Protein AF-A0AAD3T1R2-F1 (afdb_monomer_lite)

InterPro domains:
  IPR044807 E3 ubiquitin protein ligase DRIP1-like [PTHR46293] (20-98)

pLDDT: mean 71.22, std 20.17, range [23.73, 92.38]

Secondary structure (DSSP, 8-state):
------HHHHHHHHHHHTTS-TTSBTHHHHHHHHHHTT-S-GGGEEEEETTEE--TTSBHHHHHHHHHHTSPP-SS-----TT--GGGTS--EEEEE------

Radius of gyration: 15.6 Å; chains: 1; bounding box: 33×29×48 Å

Foldseek 3Di:
DDDPPCVVVVVVVVVVCVPPDQQAFQLVVLVVVCVVVVHPDSVQKFKDFPNHTDDRRDGNVVSVVVLVVPQDDCPDDPPPDPPDDCPSVDGDMDMDGDDPPPD

Organism: Nepenthes gracilis (NCBI:txid150966)

Structure (mmCIF, N/CA/C/O backbone):
data_AF-A0AAD3T1R2-F1
#
_entry.id   AF-A0AAD3T1R2-F1
#
loop_
_atom_site.group_PDB
_atom_site.id
_atom_site.type_symbol
_atom_site.label_atom_id
_atom_site.label_alt_id
_atom_site.label_comp_id
_atom_site.label_asym_id
_atom_site.label_entity_id
_atom_site.label_seq_id
_atom_site.pdbx_PDB_ins_code
_atom_site.Cartn_x
_atom_site.Cartn_y
_atom_site.Cartn_z
_atom_site.occupancy
_atom_site.B_iso_or_equiv
_atom_site.auth_seq_id
_atom_site.auth_comp_id
_atom_site.auth_asym_id
_atom_site.auth_atom_id
_atom_site.pdbx_PDB_model_num
ATOM 1 N N . MET A 1 1 ? 11.806 -10.346 13.788 1.00 28.05 1 MET A N 1
ATOM 2 C CA . MET A 1 1 ? 10.971 -9.718 12.744 1.00 28.05 1 MET A CA 1
ATOM 3 C C . MET A 1 1 ? 10.802 -10.744 11.644 1.00 28.05 1 MET A C 1
ATOM 5 O O . MET A 1 1 ? 11.789 -11.133 11.034 1.00 28.05 1 MET A O 1
ATOM 9 N N . GLU A 1 2 ? 9.607 -11.305 11.512 1.00 23.73 2 GLU A N 1
ATOM 10 C CA . GLU A 1 2 ? 9.355 -12.452 10.640 1.00 23.73 2 GLU A CA 1
ATOM 11 C C . GLU A 1 2 ? 9.048 -11.951 9.225 1.00 23.73 2 GLU A C 1
ATOM 13 O O . GLU A 1 2 ? 7.989 -11.384 8.958 1.00 23.73 2 GLU A O 1
ATOM 18 N N . TYR A 1 3 ? 10.015 -12.098 8.320 1.00 30.67 3 TYR A N 1
ATOM 19 C CA . TYR A 1 3 ? 9.833 -11.776 6.910 1.00 30.67 3 TYR A CA 1
ATOM 20 C C . TYR A 1 3 ? 8.952 -12.856 6.278 1.00 30.67 3 TYR A C 1
ATOM 22 O O . TYR A 1 3 ? 9.413 -13.953 5.962 1.00 30.67 3 TYR A O 1
ATOM 30 N N . LEU A 1 4 ? 7.664 -12.561 6.103 1.00 34.06 4 LEU A N 1
ATOM 31 C CA . LEU A 1 4 ? 6.751 -13.429 5.366 1.00 34.06 4 LEU A CA 1
ATOM 32 C C . LEU A 1 4 ? 7.203 -13.509 3.901 1.00 34.06 4 LEU A C 1
ATOM 34 O O . LEU A 1 4 ? 6.942 -12.608 3.107 1.00 34.06 4 LEU A O 1
ATOM 38 N N . ASN A 1 5 ? 7.862 -14.609 3.528 1.00 37.03 5 ASN A N 1
ATOM 39 C CA . ASN A 1 5 ? 8.168 -14.918 2.136 1.00 37.03 5 ASN A CA 1
ATOM 40 C C . ASN A 1 5 ? 6.851 -15.191 1.385 1.00 37.03 5 ASN A C 1
ATOM 42 O O . ASN A 1 5 ? 6.214 -16.239 1.515 1.00 37.03 5 ASN A O 1
ATOM 46 N N . LEU A 1 6 ? 6.407 -14.178 0.644 1.00 41.53 6 LEU A N 1
ATOM 47 C CA . LEU A 1 6 ? 5.101 -14.091 -0.001 1.00 41.53 6 LEU A CA 1
ATOM 48 C C . LEU A 1 6 ? 5.017 -14.847 -1.342 1.00 41.53 6 LEU A C 1
ATOM 50 O O . LEU A 1 6 ? 3.926 -14.917 -1.912 1.00 41.53 6 LEU A O 1
ATOM 54 N N . GLY A 1 7 ? 6.106 -15.461 -1.823 1.00 33.72 7 GLY A N 1
ATOM 55 C CA . GLY A 1 7 ? 6.201 -16.050 -3.169 1.00 33.72 7 GLY A CA 1
ATOM 56 C C . GLY A 1 7 ? 5.086 -17.045 -3.520 1.00 33.72 7 GLY A C 1
ATOM 57 O O . GLY A 1 7 ? 4.465 -16.934 -4.574 1.00 33.72 7 GLY A O 1
ATOM 58 N N . ASN A 1 8 ? 4.726 -17.949 -2.601 1.00 34.00 8 ASN A N 1
ATOM 59 C CA . ASN A 1 8 ? 3.664 -18.938 -2.851 1.00 34.00 8 ASN A CA 1
ATOM 60 C C . ASN A 1 8 ? 2.243 -18.395 -2.619 1.00 34.00 8 ASN A C 1
ATOM 62 O O . ASN A 1 8 ? 1.287 -18.911 -3.194 1.00 34.00 8 ASN A O 1
ATOM 66 N N . ARG A 1 9 ? 2.080 -17.336 -1.812 1.00 43.69 9 ARG A N 1
ATOM 67 C CA . ARG A 1 9 ? 0.767 -16.732 -1.492 1.00 43.69 9 ARG A CA 1
ATOM 68 C C . ARG A 1 9 ? 0.365 -15.652 -2.500 1.00 43.69 9 ARG A C 1
ATOM 70 O O . ARG A 1 9 ? -0.826 -15.375 -2.643 1.00 43.69 9 ARG A O 1
ATOM 77 N N . LEU A 1 10 ? 1.331 -15.073 -3.217 1.00 40.59 10 LEU A N 1
ATOM 78 C CA . LEU A 1 10 ? 1.078 -14.097 -4.274 1.00 40.59 10 LEU A CA 1
ATOM 79 C C . LEU A 1 10 ? 0.550 -14.728 -5.564 1.00 40.59 10 LEU A C 1
ATOM 81 O O . LEU A 1 10 ? -0.120 -14.038 -6.307 1.00 40.59 10 LEU A O 1
ATOM 85 N N . SER A 1 11 ? 0.728 -16.025 -5.817 1.00 40.38 11 SER A N 1
ATOM 86 C CA . SER A 1 11 ? 0.202 -16.672 -7.037 1.00 40.38 11 SER A CA 1
ATOM 87 C C . SER A 1 11 ? -1.338 -16.706 -7.111 1.00 40.38 11 SER A C 1
ATOM 89 O O . SER A 1 11 ? -1.918 -16.655 -8.197 1.00 40.38 11 SER A O 1
ATOM 91 N N . LYS A 1 12 ? -2.022 -16.761 -5.958 1.00 43.34 12 LYS A N 1
ATOM 92 C CA . LYS A 1 12 ? -3.490 -16.642 -5.859 1.00 43.34 12 LYS A CA 1
ATOM 93 C C . LYS A 1 12 ? -3.944 -15.178 -5.831 1.00 43.34 12 LYS A C 1
ATOM 95 O O . LYS A 1 12 ? -4.984 -14.850 -6.385 1.00 43.34 12 LYS A O 1
ATOM 100 N N . PHE A 1 13 ? -3.142 -14.305 -5.221 1.00 52.50 13 PHE A N 1
ATOM 101 C CA . PHE A 1 13 ? -3.375 -12.859 -5.182 1.00 52.50 13 PHE A CA 1
ATOM 102 C C . PHE A 1 13 ? -3.213 -12.209 -6.562 1.00 52.50 13 PHE A C 1
ATOM 104 O O . PHE A 1 13 ? -4.078 -11.451 -6.973 1.00 52.50 13 PHE A O 1
ATOM 111 N N . ALA A 1 14 ? -2.162 -12.563 -7.299 1.00 48.72 14 ALA A N 1
ATOM 112 C CA . ALA A 1 14 ? -1.873 -12.088 -8.644 1.00 48.72 14 ALA A CA 1
ATOM 113 C C . ALA A 1 14 ? -3.023 -12.413 -9.597 1.00 48.72 14 ALA A C 1
ATOM 115 O O . ALA A 1 14 ? -3.458 -11.520 -10.299 1.00 48.72 14 ALA A O 1
ATOM 116 N N . ARG A 1 15 ? -3.608 -13.6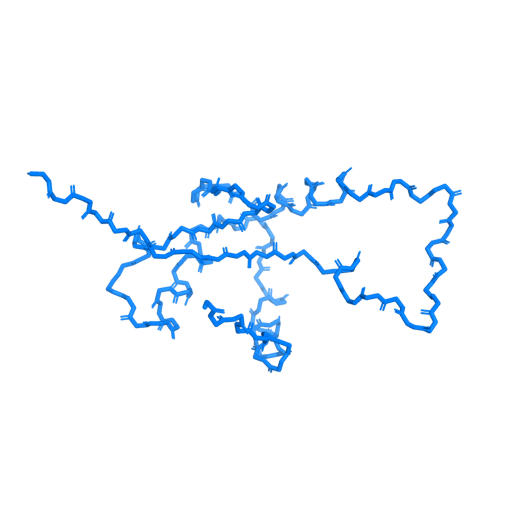19 -9.539 1.00 44.53 15 ARG A N 1
ATOM 117 C CA . ARG A 1 15 ? -4.785 -13.971 -10.359 1.00 44.53 15 ARG A CA 1
ATOM 118 C C . ARG A 1 15 ? -6.035 -13.134 -10.057 1.00 44.53 15 ARG A C 1
ATOM 120 O O . ARG A 1 15 ? -6.791 -12.820 -10.968 1.00 44.53 15 ARG A O 1
ATOM 127 N N . GLU A 1 16 ? -6.263 -12.771 -8.795 1.00 51.03 16 GLU A N 1
ATOM 128 C CA . GLU A 1 16 ? -7.379 -11.893 -8.396 1.00 51.03 16 GLU A CA 1
ATOM 129 C C . GLU A 1 16 ? -7.109 -10.421 -8.764 1.00 51.03 16 GLU A C 1
ATOM 131 O O . GLU A 1 16 ? -8.028 -9.658 -9.062 1.00 51.03 16 GLU A O 1
ATOM 136 N N . TRP A 1 17 ? -5.837 -10.018 -8.767 1.00 55.78 17 TRP A N 1
ATOM 137 C CA . TRP A 1 17 ? -5.394 -8.658 -9.073 1.00 55.78 17 TRP A CA 1
ATOM 138 C C . TRP A 1 17 ? -5.111 -8.400 -10.550 1.00 55.78 17 TRP A C 1
ATOM 140 O O . TRP A 1 17 ? -5.176 -7.254 -10.971 1.00 55.78 17 TRP A O 1
ATOM 150 N N . GLU A 1 18 ? -4.905 -9.439 -11.354 1.00 51.00 18 GLU A N 1
ATOM 151 C CA . GLU A 1 18 ? -4.766 -9.369 -12.815 1.00 51.00 18 GLU A CA 1
ATOM 152 C C . GLU A 1 18 ? -6.038 -8.812 -13.480 1.00 51.00 18 GLU A C 1
ATOM 154 O O . GLU A 1 18 ? -5.987 -8.245 -14.567 1.00 51.00 18 GLU A O 1
ATOM 159 N N . ARG A 1 19 ? -7.184 -8.900 -12.787 1.00 55.06 19 ARG A N 1
ATOM 160 C CA . ARG A 1 19 ? -8.454 -8.266 -13.172 1.00 55.06 19 ARG A CA 1
ATOM 161 C C . ARG A 1 19 ? -8.687 -6.875 -12.575 1.00 55.06 19 ARG A C 1
ATOM 163 O O . ARG A 1 19 ? -9.680 -6.237 -12.925 1.00 55.06 19 ARG A O 1
ATOM 170 N N . ARG A 1 20 ? -7.853 -6.420 -11.638 1.00 62.78 20 ARG A N 1
ATOM 171 C CA . ARG A 1 20 ? -8.009 -5.120 -10.971 1.00 62.78 20 ARG A CA 1
ATOM 172 C C . ARG A 1 20 ? -7.290 -4.051 -11.787 1.00 62.78 20 ARG A C 1
ATOM 174 O O . ARG A 1 20 ? -6.159 -4.237 -12.214 1.00 62.78 20 ARG A O 1
ATOM 181 N N . ASP A 1 21 ? -7.953 -2.917 -11.969 1.00 70.12 21 ASP A N 1
ATOM 182 C CA . ASP A 1 21 ? -7.384 -1.763 -12.658 1.00 70.12 21 ASP A CA 1
ATOM 183 C C . ASP A 1 21 ? -6.201 -1.175 -11.855 1.00 70.12 21 ASP A C 1
ATOM 185 O O . ASP A 1 21 ? -6.289 -1.005 -10.640 1.00 70.12 21 ASP A O 1
ATOM 189 N N . ILE A 1 22 ? -5.100 -0.826 -12.524 1.00 72.62 22 ILE A N 1
ATOM 190 C CA . ILE A 1 22 ? -3.956 -0.116 -11.925 1.00 72.62 22 ILE A CA 1
ATOM 191 C C . ILE A 1 22 ? -4.307 1.319 -11.495 1.00 72.62 22 ILE A C 1
ATOM 193 O O . ILE A 1 22 ? -3.564 1.944 -10.737 1.00 72.62 22 ILE A O 1
ATOM 197 N N . ASN A 1 23 ? -5.454 1.845 -11.932 1.00 81.81 23 ASN A N 1
ATOM 198 C CA . ASN A 1 23 ? -5.978 3.145 -11.513 1.00 81.81 23 ASN A CA 1
ATOM 199 C C . ASN A 1 23 ? -6.620 3.132 -10.111 1.00 81.81 23 ASN A C 1
ATOM 201 O O . ASN A 1 23 ? -7.158 4.151 -9.674 1.00 81.81 23 ASN A O 1
ATOM 205 N N . ILE A 1 24 ? -6.594 2.010 -9.383 1.00 84.94 24 ILE A N 1
ATOM 206 C CA . ILE A 1 24 ? -7.186 1.956 -8.042 1.00 84.94 24 ILE A CA 1
ATOM 207 C C . ILE A 1 24 ? -6.287 2.608 -6.976 1.00 84.94 24 ILE A C 1
ATOM 209 O O . ILE A 1 24 ? -5.059 2.512 -7.062 1.00 84.94 24 ILE A O 1
ATOM 213 N N . PRO A 1 25 ? -6.876 3.220 -5.931 1.00 90.12 25 PRO A N 1
ATOM 214 C CA . PRO A 1 25 ? -6.127 3.720 -4.783 1.00 90.12 25 PRO A CA 1
ATOM 215 C C . PRO A 1 25 ? -5.478 2.603 -3.956 1.00 90.12 25 PRO A C 1
ATOM 217 O O . PRO A 1 25 ? -6.028 1.505 -3.814 1.00 90.12 25 PRO A O 1
ATOM 220 N N . THR A 1 26 ? -4.360 2.919 -3.310 1.00 87.19 26 THR A N 1
ATOM 221 C CA . THR A 1 26 ? -3.649 2.050 -2.356 1.00 87.19 26 THR A CA 1
ATOM 222 C C . THR A 1 26 ? -4.505 1.660 -1.151 1.00 87.19 26 THR A C 1
ATOM 224 O O . THR A 1 26 ? -4.288 0.591 -0.584 1.00 87.19 26 THR A O 1
ATOM 227 N N . LEU A 1 27 ? -5.558 2.422 -0.827 1.00 91.94 27 LEU A N 1
ATOM 228 C CA . LEU A 1 27 ? -6.584 2.052 0.157 1.00 91.94 27 LEU A CA 1
ATOM 229 C C . LEU A 1 27 ? -7.179 0.658 -0.099 1.00 91.94 27 LEU A C 1
ATOM 231 O O . LEU A 1 27 ? -7.513 -0.062 0.840 1.00 91.94 27 LEU A O 1
ATOM 235 N N . ILE A 1 28 ? -7.310 0.246 -1.364 1.00 89.31 28 ILE A N 1
ATOM 236 C CA . ILE A 1 28 ? -7.817 -1.090 -1.707 1.00 89.31 28 ILE A CA 1
ATOM 237 C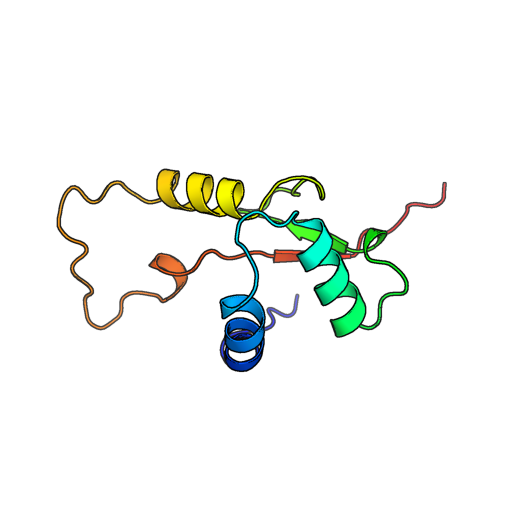 C . ILE A 1 28 ? -6.841 -2.186 -1.249 1.00 89.31 28 ILE A C 1
ATOM 239 O O . ILE A 1 28 ? -7.276 -3.251 -0.806 1.00 89.31 28 ILE A O 1
ATOM 243 N N . ILE A 1 29 ? -5.534 -1.911 -1.290 1.00 87.75 29 ILE A N 1
ATOM 244 C CA . ILE A 1 29 ? -4.493 -2.804 -0.768 1.00 87.75 29 ILE A CA 1
ATOM 245 C C . ILE A 1 29 ? -4.591 -2.867 0.757 1.00 87.75 29 ILE A C 1
ATOM 247 O O . ILE A 1 29 ? -4.632 -3.969 1.302 1.00 87.75 29 ILE A O 1
ATOM 251 N N . SER A 1 30 ? -4.725 -1.722 1.439 1.00 90.69 30 SER A N 1
ATOM 252 C CA . SER A 1 30 ? -4.936 -1.681 2.895 1.00 90.69 30 SER A CA 1
ATOM 253 C C . SER A 1 30 ? -6.152 -2.507 3.320 1.00 90.69 30 SER A C 1
ATOM 255 O O . SER A 1 30 ? -6.048 -3.326 4.230 1.00 90.69 30 SER A O 1
ATOM 257 N N . LYS A 1 31 ? -7.282 -2.382 2.607 1.00 91.44 31 LYS A N 1
ATOM 258 C CA . LYS A 1 31 ? -8.498 -3.189 2.835 1.00 91.44 31 LYS A CA 1
ATOM 259 C C . LYS A 1 31 ? -8.248 -4.680 2.699 1.00 91.44 31 LYS A C 1
ATOM 261 O O . LYS A 1 31 ? -8.749 -5.469 3.498 1.00 91.44 31 LYS A O 1
ATOM 266 N N . TYR A 1 32 ? -7.497 -5.079 1.679 1.00 89.06 32 TYR A N 1
ATOM 267 C CA . TYR A 1 32 ? -7.150 -6.480 1.496 1.00 89.06 32 TYR A CA 1
ATOM 268 C C . TYR A 1 32 ? -6.259 -6.997 2.630 1.00 89.06 32 TYR A C 1
ATOM 270 O O . TYR A 1 32 ? -6.530 -8.066 3.175 1.00 89.06 32 TYR A O 1
ATOM 278 N N . VAL A 1 33 ? -5.217 -6.244 2.993 1.00 88.94 33 VAL A N 1
ATOM 279 C CA . VAL A 1 33 ? -4.300 -6.608 4.078 1.00 88.94 33 VAL A CA 1
ATOM 280 C C . VAL A 1 33 ? -5.066 -6.738 5.389 1.00 88.94 33 VAL A C 1
ATOM 282 O O . VAL A 1 33 ? -4.952 -7.783 6.021 1.00 88.94 33 VAL A O 1
ATOM 285 N N . ALA A 1 34 ? -5.902 -5.754 5.735 1.00 90.88 34 ALA A N 1
ATOM 286 C CA . ALA A 1 34 ? -6.711 -5.777 6.949 1.00 90.88 34 ALA A CA 1
ATOM 287 C C . ALA A 1 34 ? -7.557 -7.051 7.035 1.00 90.88 34 ALA A C 1
ATOM 289 O O . ALA A 1 34 ? -7.431 -7.798 7.994 1.00 90.88 34 ALA A O 1
ATOM 290 N N . ARG A 1 35 ? -8.303 -7.397 5.977 1.00 90.81 35 ARG A N 1
ATOM 291 C CA . ARG A 1 35 ? -9.074 -8.655 5.935 1.00 90.81 35 ARG A CA 1
ATOM 292 C C . ARG A 1 35 ? -8.198 -9.899 6.046 1.00 90.81 35 ARG A C 1
ATOM 294 O O . ARG A 1 35 ? -8.594 -10.885 6.651 1.00 90.81 35 ARG A O 1
ATOM 301 N N . LYS A 1 36 ? -7.023 -9.888 5.413 1.00 88.06 36 LYS A N 1
ATOM 302 C CA . LYS A 1 36 ? -6.121 -11.045 5.376 1.00 88.06 36 LYS A CA 1
ATOM 303 C C . LYS A 1 36 ? -5.483 -11.332 6.734 1.00 88.06 36 LYS A C 1
ATOM 305 O O . LYS A 1 36 ? -5.170 -12.489 7.008 1.00 88.06 36 LYS A O 1
ATOM 310 N N . VAL A 1 37 ? -5.237 -10.294 7.527 1.00 87.38 37 VAL A N 1
ATOM 311 C CA . VAL A 1 37 ? -4.640 -10.394 8.866 1.00 87.38 37 VAL A CA 1
ATOM 312 C C . VAL A 1 37 ? -5.658 -10.160 9.985 1.00 87.38 37 VAL A C 1
ATOM 314 O O . VAL A 1 37 ? -5.257 -9.953 11.123 1.00 87.38 37 VAL A O 1
ATOM 317 N N . ASP A 1 38 ? -6.950 -10.215 9.650 1.00 90.88 38 ASP A N 1
ATOM 318 C CA . ASP A 1 38 ? -8.085 -10.088 10.570 1.00 90.88 38 ASP A CA 1
ATOM 319 C C . ASP A 1 38 ? -8.069 -8.802 11.420 1.00 90.88 38 ASP A C 1
ATOM 321 O O . ASP A 1 38 ? -8.331 -8.804 12.621 1.00 90.88 38 ASP A O 1
ATOM 325 N N . LEU A 1 39 ? -7.726 -7.676 10.786 1.00 89.75 39 LEU A N 1
ATOM 326 C CA . LEU A 1 39 ? -7.823 -6.354 11.395 1.00 89.75 39 LEU A CA 1
ATOM 327 C C . LEU A 1 39 ? -9.229 -5.758 11.199 1.00 89.75 39 LEU A C 1
ATOM 329 O O . LEU A 1 39 ? -9.777 -5.856 10.095 1.00 89.75 39 LEU A O 1
ATOM 333 N N . PRO A 1 40 ? -9.781 -5.076 12.222 1.00 91.00 40 PRO A N 1
ATOM 334 C CA . PRO A 1 40 ? -11.104 -4.450 12.170 1.00 91.00 40 PRO A CA 1
ATOM 335 C C . PRO A 1 40 ? -11.278 -3.412 11.059 1.00 91.00 40 PRO A C 1
ATOM 337 O O . PRO A 1 40 ? -12.379 -3.241 10.537 1.00 91.00 40 PRO A O 1
ATOM 340 N N . SER A 1 41 ? -10.208 -2.692 10.715 1.00 92.38 41 SER A N 1
ATOM 341 C CA . SER A 1 41 ? -10.261 -1.572 9.779 1.00 92.38 41 SER A CA 1
ATOM 342 C C . SER A 1 41 ? -9.008 -1.487 8.917 1.00 92.38 41 SER A C 1
ATOM 344 O O . SER A 1 41 ? -7.889 -1.705 9.383 1.00 92.38 41 SER A O 1
ATOM 346 N N . GLU A 1 42 ? -9.171 -1.082 7.656 1.00 90.62 42 GLU A N 1
ATOM 347 C CA . GLU A 1 42 ? -8.040 -0.725 6.798 1.00 90.62 42 GLU A CA 1
ATOM 348 C C . GLU A 1 42 ? -7.256 0.493 7.292 1.00 90.62 42 GLU A C 1
ATOM 350 O O . GLU A 1 42 ? -6.115 0.682 6.872 1.00 90.62 42 GLU A O 1
ATOM 355 N N . ALA A 1 43 ? -7.847 1.306 8.175 1.00 91.94 43 ALA A N 1
ATOM 356 C CA . ALA A 1 43 ? -7.176 2.452 8.781 1.00 91.94 43 ALA A CA 1
ATOM 357 C C . ALA A 1 43 ? -5.996 2.025 9.668 1.00 91.94 43 ALA A C 1
ATOM 359 O O . ALA A 1 43 ? -5.026 2.768 9.784 1.00 91.94 43 ALA A O 1
ATOM 360 N N . GLU A 1 44 ? -6.040 0.806 10.217 1.00 91.19 44 GLU A N 1
ATOM 361 C CA . GLU A 1 44 ? -4.950 0.214 11.000 1.00 91.19 44 GLU A CA 1
ATOM 362 C C . GLU A 1 44 ? -3.797 -0.295 10.125 1.00 91.19 44 GLU A C 1
ATOM 364 O O . GLU A 1 44 ? -2.790 -0.764 10.650 1.00 91.19 44 GLU A O 1
ATOM 369 N N . VAL A 1 45 ? -3.917 -0.231 8.795 1.00 91.12 45 VAL A N 1
ATOM 370 C CA . VAL A 1 45 ? -2.881 -0.685 7.864 1.00 91.12 45 VAL A CA 1
ATOM 371 C C . VAL A 1 45 ? -2.198 0.503 7.205 1.00 91.12 45 VAL A C 1
ATOM 373 O O . VAL A 1 45 ? -2.809 1.294 6.483 1.00 91.12 45 VAL A O 1
ATOM 376 N N . GLU A 1 46 ? -0.884 0.568 7.371 1.00 90.50 46 GLU A N 1
ATOM 377 C CA . GLU A 1 46 ? -0.013 1.433 6.592 1.00 90.50 46 GLU A CA 1
ATOM 378 C C . GLU A 1 46 ? 0.655 0.640 5.473 1.00 90.50 46 GLU A C 1
ATOM 380 O O . GLU A 1 46 ? 1.313 -0.366 5.733 1.00 90.50 46 GLU A O 1
ATOM 385 N N . ILE A 1 47 ? 0.493 1.087 4.226 1.00 90.62 47 ILE A N 1
ATOM 386 C CA . ILE A 1 47 ? 1.242 0.552 3.084 1.00 90.62 47 ILE A CA 1
ATOM 387 C C . ILE A 1 47 ? 2.536 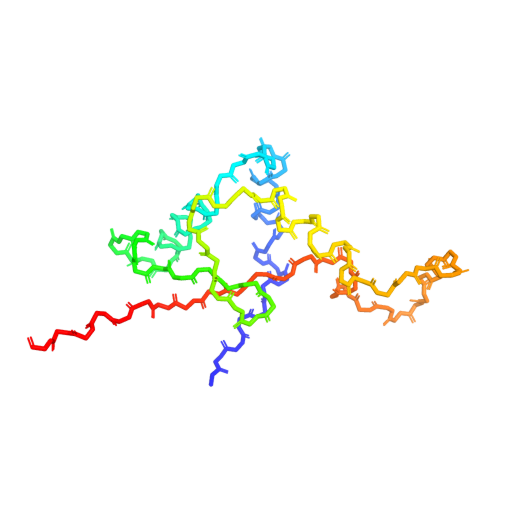1.342 2.954 1.00 90.62 47 ILE A C 1
ATOM 389 O O . ILE A 1 47 ? 2.518 2.569 2.995 1.00 90.62 47 ILE A O 1
ATOM 393 N N . MET A 1 48 ? 3.644 0.637 2.758 1.00 88.31 48 MET A N 1
ATOM 394 C CA . MET A 1 48 ? 4.969 1.215 2.597 1.00 88.31 48 MET A CA 1
ATOM 395 C C . MET A 1 48 ? 5.546 0.863 1.225 1.00 88.31 48 MET A C 1
ATOM 397 O O . MET A 1 48 ? 5.551 -0.301 0.817 1.00 88.31 48 MET A O 1
ATOM 401 N N . PHE A 1 49 ? 6.088 1.864 0.541 1.00 87.75 49 PHE A N 1
ATOM 402 C CA . PHE A 1 49 ? 6.817 1.729 -0.715 1.00 87.75 49 PHE A CA 1
ATOM 403 C C . PHE A 1 49 ? 8.242 2.245 -0.514 1.00 87.75 49 PHE A C 1
ATOM 405 O O . PHE A 1 49 ? 8.435 3.359 -0.036 1.00 87.75 49 PHE A O 1
ATOM 412 N N . GLN A 1 50 ? 9.241 1.411 -0.821 1.00 83.38 50 GLN A N 1
ATOM 413 C CA . GLN A 1 50 ? 10.667 1.740 -0.634 1.00 83.38 50 GLN A CA 1
ATOM 414 C C . GLN A 1 50 ? 11.015 2.255 0.781 1.00 83.38 50 GLN A C 1
ATOM 416 O O . GLN A 1 50 ? 11.888 3.097 0.952 1.00 83.38 50 GLN A O 1
ATOM 421 N N . GLY A 1 51 ? 10.324 1.746 1.806 1.00 84.19 51 GLY A N 1
ATOM 422 C CA . GLY A 1 51 ? 10.534 2.139 3.205 1.00 84.19 51 GLY A CA 1
ATOM 423 C C . GLY A 1 51 ? 9.760 3.382 3.656 1.00 84.19 51 GLY A C 1
ATOM 424 O O . GLY A 1 51 ? 9.816 3.714 4.835 1.00 84.19 51 GLY A O 1
ATOM 425 N N . TYR A 1 52 ? 9.003 4.029 2.766 1.00 88.62 52 TYR A N 1
ATOM 426 C CA . TYR A 1 52 ? 8.200 5.209 3.089 1.00 88.62 52 TYR A CA 1
ATOM 427 C C . TYR A 1 52 ? 6.700 4.897 3.085 1.00 88.62 52 TYR A C 1
ATOM 429 O O . TYR A 1 52 ? 6.239 4.145 2.220 1.00 88.62 52 TYR A O 1
ATOM 437 N N . PRO A 1 53 ? 5.916 5.473 4.013 1.00 89.56 53 PRO A N 1
ATOM 438 C CA . PRO A 1 53 ? 4.471 5.296 4.035 1.00 89.56 53 PRO A CA 1
ATOM 439 C C . PRO A 1 53 ? 3.820 5.947 2.812 1.00 89.56 53 PRO A C 1
ATOM 441 O O . PRO A 1 53 ? 4.194 7.039 2.381 1.00 89.56 53 PRO A O 1
ATOM 444 N N . VAL A 1 54 ? 2.817 5.273 2.257 1.00 90.00 54 VAL A N 1
ATOM 445 C CA . VAL A 1 54 ? 2.075 5.727 1.081 1.00 90.00 54 VAL A CA 1
ATOM 446 C C . VAL A 1 54 ? 0.712 6.262 1.499 1.00 90.00 54 VAL A C 1
ATOM 448 O O . VAL A 1 54 ? -0.020 5.622 2.255 1.00 90.00 54 VAL A O 1
ATOM 451 N N . ILE A 1 55 ? 0.332 7.419 0.953 1.00 92.06 55 ILE A N 1
ATOM 452 C CA . ILE A 1 55 ? -1.003 7.977 1.177 1.00 92.06 55 ILE A CA 1
ATOM 453 C C . ILE A 1 55 ? -2.077 7.035 0.591 1.00 92.06 55 ILE A C 1
ATOM 455 O O . ILE A 1 55 ? -1.940 6.613 -0.561 1.00 92.06 55 ILE A O 1
ATOM 459 N N . PRO A 1 56 ? -3.165 6.715 1.320 1.00 89.06 56 PRO A N 1
ATOM 460 C CA . PRO A 1 56 ? -4.177 5.750 0.863 1.00 89.06 56 PRO A CA 1
ATOM 461 C C . PRO A 1 56 ? -4.913 6.133 -0.434 1.00 89.06 56 PRO A C 1
ATOM 463 O O . PRO A 1 56 ? -5.536 5.291 -1.081 1.00 89.06 56 PRO A O 1
ATOM 466 N N . THR A 1 57 ? -4.875 7.410 -0.817 1.00 91.94 57 THR A N 1
ATOM 467 C CA . THR A 1 57 ? -5.494 7.931 -2.044 1.00 91.94 57 THR A CA 1
ATOM 468 C C . THR A 1 57 ? -4.593 7.811 -3.273 1.00 91.94 57 THR A C 1
ATOM 470 O O . THR A 1 57 ? -5.078 7.994 -4.391 1.00 91.94 57 THR A O 1
ATOM 473 N N . LEU A 1 58 ? -3.302 7.498 -3.100 1.00 91.31 58 LEU A N 1
ATOM 474 C CA . LEU A 1 58 ? -2.377 7.354 -4.220 1.00 91.31 58 LEU A CA 1
ATOM 475 C C . LEU A 1 58 ? -2.779 6.144 -5.058 1.00 91.31 58 LEU A C 1
ATOM 477 O O . LEU A 1 58 ? -3.002 5.060 -4.529 1.00 91.31 58 LEU A O 1
ATOM 481 N N . GLN A 1 59 ? -2.867 6.322 -6.372 1.00 89.25 59 GLN A N 1
ATOM 482 C CA . GLN A 1 59 ? -3.178 5.222 -7.278 1.00 89.25 59 GLN A CA 1
ATOM 483 C C . GLN A 1 59 ? -1.966 4.321 -7.504 1.00 89.25 59 GLN A C 1
ATOM 485 O O . GLN A 1 59 ? -0.829 4.795 -7.571 1.00 89.25 59 GLN A O 1
ATOM 490 N N . LEU A 1 60 ? -2.224 3.026 -7.687 1.00 83.81 60 LEU A N 1
ATOM 491 C CA . LEU A 1 60 ? -1.181 2.024 -7.889 1.00 83.81 60 LEU A CA 1
ATOM 492 C C . LEU A 1 60 ? -0.310 2.321 -9.118 1.00 83.81 60 LEU A C 1
ATOM 494 O O . LEU A 1 60 ? 0.900 2.126 -9.058 1.00 83.81 60 LEU A O 1
ATOM 498 N N . ARG A 1 61 ? -0.891 2.868 -10.193 1.00 84.25 61 ARG A N 1
ATOM 499 C CA . ARG A 1 61 ? -0.146 3.300 -11.387 1.00 84.25 61 ARG A CA 1
ATOM 500 C C . ARG A 1 61 ? 1.008 4.252 -11.057 1.00 84.25 61 ARG A C 1
ATOM 502 O O . ARG A 1 61 ? 2.102 4.064 -11.563 1.00 84.25 61 ARG A O 1
ATOM 509 N N . HIS A 1 62 ? 0.805 5.202 -10.140 1.00 88.88 62 HIS A N 1
ATOM 510 C CA . HIS A 1 62 ? 1.843 6.172 -9.794 1.00 88.88 62 HIS A CA 1
ATOM 511 C C . HIS A 1 62 ? 2.978 5.513 -9.001 1.00 88.88 62 HIS A C 1
ATOM 513 O O . HIS A 1 62 ? 4.134 5.884 -9.165 1.00 88.88 62 HIS A O 1
ATOM 519 N N . LEU A 1 63 ? 2.672 4.505 -8.175 1.00 85.06 63 LEU A N 1
ATOM 520 C CA . LEU A 1 63 ? 3.704 3.695 -7.519 1.00 85.06 63 LEU A CA 1
ATOM 521 C C . LEU A 1 63 ? 4.503 2.875 -8.535 1.00 85.06 63 LEU A C 1
ATOM 523 O O . LEU A 1 63 ? 5.722 2.781 -8.417 1.00 85.06 63 LEU A O 1
ATOM 527 N N . ILE A 1 64 ? 3.831 2.318 -9.546 1.00 82.44 64 ILE A N 1
ATOM 528 C CA . ILE A 1 64 ? 4.482 1.584 -10.636 1.00 82.44 64 ILE A CA 1
ATOM 529 C C . ILE A 1 64 ? 5.406 2.517 -11.428 1.00 82.44 64 ILE A C 1
ATOM 531 O O . ILE A 1 64 ? 6.552 2.149 -11.676 1.00 82.44 64 ILE A O 1
ATOM 535 N N . ASP A 1 65 ? 4.951 3.725 -11.767 1.00 85.94 65 ASP A N 1
ATOM 536 C CA . ASP A 1 65 ? 5.761 4.724 -12.473 1.00 85.94 65 ASP A CA 1
ATOM 537 C C . ASP A 1 65 ? 7.010 5.108 -11.665 1.00 85.94 65 ASP A C 1
ATOM 539 O O . ASP A 1 65 ? 8.122 5.089 -12.194 1.00 85.94 65 ASP A O 1
ATOM 543 N N . LEU A 1 66 ? 6.855 5.385 -10.364 1.00 85.88 66 LEU A N 1
ATOM 544 C CA . LEU A 1 66 ? 7.975 5.676 -9.459 1.00 85.88 66 LEU A CA 1
ATOM 545 C C . LEU A 1 66 ? 8.943 4.491 -9.345 1.00 85.88 66 LEU A C 1
ATOM 547 O O . LEU A 1 66 ? 10.163 4.665 -9.358 1.00 85.88 66 LEU A O 1
ATOM 551 N N . TRP A 1 67 ? 8.421 3.268 -9.271 1.00 83.69 67 TRP A N 1
ATOM 552 C CA . TRP A 1 67 ? 9.240 2.061 -9.248 1.00 83.69 67 TRP A CA 1
ATOM 553 C C . TRP A 1 67 ? 10.018 1.867 -10.555 1.00 83.69 67 TRP A C 1
ATOM 555 O O . TRP A 1 67 ? 11.179 1.475 -10.518 1.00 83.69 67 TRP A O 1
ATOM 565 N N . LEU A 1 68 ? 9.422 2.170 -11.710 1.00 79.62 68 LEU A N 1
ATOM 566 C CA . LEU A 1 68 ? 10.105 2.104 -13.006 1.00 79.62 68 LEU A CA 1
ATOM 567 C C . LEU A 1 68 ? 11.200 3.169 -13.135 1.00 79.62 68 LEU A C 1
ATOM 569 O O . LEU A 1 68 ? 12.263 2.868 -13.666 1.00 79.62 68 LEU A O 1
ATOM 573 N N . GLN A 1 69 ? 10.972 4.378 -12.616 1.00 81.88 69 GLN A N 1
ATOM 574 C CA . GLN A 1 69 ? 11.958 5.469 -12.627 1.00 81.88 69 GLN A CA 1
ATOM 575 C C . GLN A 1 69 ? 13.129 5.239 -11.668 1.00 81.88 69 GLN A C 1
ATOM 577 O O . GLN A 1 69 ? 14.236 5.699 -11.925 1.00 81.88 69 GLN A O 1
ATOM 582 N N . THR A 1 70 ? 12.894 4.539 -10.557 1.00 72.38 70 THR A N 1
ATOM 583 C CA . THR A 1 70 ? 13.941 4.214 -9.572 1.00 72.38 70 THR A CA 1
ATOM 584 C C . THR A 1 70 ? 14.752 2.978 -9.946 1.00 72.38 70 THR A C 1
ATOM 586 O O . THR A 1 70 ? 15.738 2.664 -9.276 1.00 72.38 70 THR A O 1
ATOM 589 N N . ARG A 1 71 ? 14.389 2.284 -11.032 1.00 68.06 71 ARG A N 1
ATOM 590 C CA . ARG A 1 71 ? 15.261 1.263 -11.605 1.00 68.06 71 ARG A CA 1
ATOM 591 C C . ARG A 1 71 ? 16.471 1.918 -12.270 1.00 68.06 71 ARG A C 1
ATOM 593 O O . ARG A 1 71 ? 16.309 2.933 -12.946 1.00 68.06 71 ARG A O 1
ATOM 600 N N . PRO A 1 72 ? 17.667 1.314 -12.162 1.00 60.62 72 PRO A N 1
ATOM 601 C CA . PRO A 1 72 ? 18.791 1.702 -12.999 1.00 60.62 72 PRO A CA 1
ATOM 602 C C . PRO A 1 72 ? 18.343 1.705 -14.464 1.00 60.62 72 PRO A C 1
ATOM 604 O O . PRO A 1 72 ? 17.806 0.704 -14.946 1.00 60.62 72 PRO A O 1
ATOM 607 N N . THR A 1 73 ? 18.522 2.828 -15.163 1.00 54.56 73 THR A N 1
ATOM 608 C CA . THR A 1 73 ? 18.259 2.916 -16.604 1.00 54.56 73 THR A CA 1
ATOM 609 C C . THR A 1 73 ? 19.005 1.782 -17.307 1.00 54.56 73 THR A C 1
ATOM 611 O O . THR A 1 73 ? 20.219 1.669 -17.119 1.00 54.56 73 THR A O 1
ATOM 614 N N . PRO A 1 74 ? 18.334 0.946 -18.117 1.00 49.78 74 PRO A N 1
ATOM 615 C CA . PRO A 1 74 ? 19.020 -0.074 -18.884 1.00 49.78 74 PRO A CA 1
ATOM 616 C C . PRO A 1 74 ? 19.761 0.634 -20.019 1.00 49.78 74 PRO A C 1
ATOM 618 O O . PRO A 1 74 ? 19.192 0.888 -21.078 1.00 49.78 74 PRO A O 1
ATOM 621 N N . SER A 1 75 ? 21.036 0.973 -19.814 1.00 47.38 75 SER A N 1
ATOM 622 C CA . SER A 1 75 ? 21.922 1.313 -20.935 1.00 47.38 75 SER A CA 1
ATOM 623 C C . SER A 1 75 ? 22.143 0.110 -21.855 1.00 47.38 75 SER A C 1
ATOM 625 O O . SER A 1 75 ? 22.621 0.263 -22.971 1.00 47.38 75 SER A O 1
ATOM 627 N N . GLU A 1 76 ? 21.751 -1.087 -21.430 1.00 46.34 76 GLU A N 1
ATOM 628 C CA . GLU A 1 76 ? 21.800 -2.302 -22.220 1.00 46.34 76 GLU A CA 1
ATOM 629 C C . GLU A 1 76 ? 20.524 -3.094 -21.952 1.00 46.34 76 GLU A C 1
ATOM 631 O O . GLU A 1 76 ? 20.032 -3.133 -20.824 1.00 46.34 76 GLU A O 1
ATOM 636 N N . ARG A 1 77 ? 19.963 -3.699 -23.005 1.00 50.31 77 ARG A N 1
ATOM 637 C CA . ARG A 1 77 ? 18.879 -4.693 -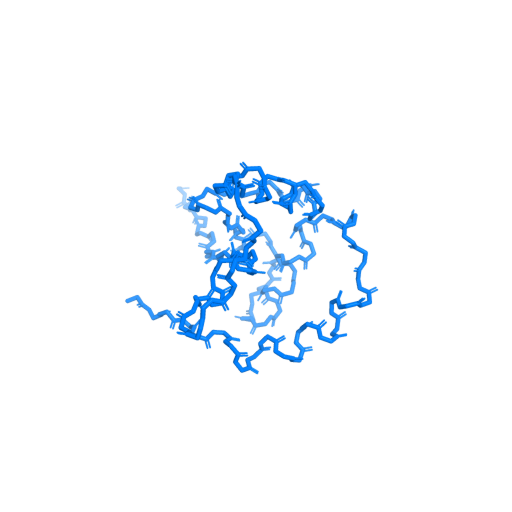22.928 1.00 50.31 77 ARG A CA 1
ATOM 638 C C . ARG A 1 77 ? 19.050 -5.514 -21.653 1.00 50.31 77 ARG A C 1
ATOM 640 O O . ARG A 1 77 ? 20.130 -6.066 -21.476 1.00 50.31 77 ARG A O 1
ATOM 647 N N . ILE A 1 78 ? 18.028 -5.580 -20.796 1.00 51.19 78 ILE A N 1
ATOM 648 C CA . ILE A 1 78 ? 18.089 -6.343 -19.544 1.00 51.19 78 ILE A CA 1
ATOM 649 C C . ILE A 1 78 ? 18.429 -7.793 -19.907 1.00 51.19 78 ILE A C 1
ATOM 651 O O . ILE A 1 78 ? 17.561 -8.563 -20.313 1.00 51.19 78 ILE A O 1
ATOM 655 N N . GLN A 1 79 ? 19.714 -8.143 -19.841 1.00 49.47 79 GLN A N 1
ATOM 656 C CA . GLN A 1 79 ? 20.186 -9.504 -20.009 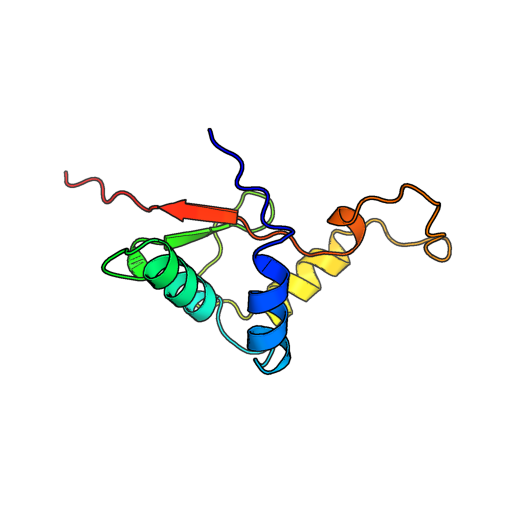1.00 49.47 79 GLN A CA 1
ATOM 657 C C . GLN A 1 79 ? 19.769 -10.206 -18.727 1.00 49.47 79 GLN A C 1
ATOM 659 O O . GLN A 1 79 ? 20.382 -10.040 -17.675 1.00 49.47 79 GLN A O 1
ATOM 664 N N . THR A 1 80 ? 18.649 -10.921 -18.782 1.00 47.44 80 THR A N 1
ATOM 665 C CA . THR A 1 80 ? 18.258 -11.815 -17.699 1.00 47.44 80 THR A CA 1
ATOM 666 C C . THR A 1 80 ? 19.278 -12.948 -17.676 1.00 47.44 80 THR A C 1
ATOM 668 O O . THR A 1 80 ? 19.197 -13.879 -18.479 1.00 47.44 80 THR A O 1
ATOM 671 N N . TYR A 1 81 ? 20.279 -12.845 -16.808 1.00 57.09 81 TYR A N 1
ATOM 672 C CA . TYR A 1 81 ? 21.207 -13.937 -16.546 1.00 57.09 81 TYR A CA 1
ATOM 673 C C . TYR A 1 81 ? 20.490 -14.989 -15.688 1.00 57.09 81 TYR A C 1
ATOM 675 O O . TYR A 1 81 ? 19.659 -14.649 -14.842 1.00 57.09 81 TYR A O 1
ATOM 683 N N . MET A 1 82 ? 20.794 -16.277 -15.881 1.00 48.50 82 MET A N 1
ATOM 684 C CA . MET A 1 82 ? 20.369 -17.309 -14.926 1.00 48.50 82 MET A CA 1
ATOM 685 C C . MET A 1 82 ? 20.888 -16.917 -13.535 1.00 48.50 82 MET A C 1
ATOM 687 O O . MET A 1 82 ? 22.092 -16.943 -13.301 1.00 48.50 82 MET A O 1
ATOM 691 N N . GLY A 1 83 ? 19.984 -16.512 -12.639 1.00 53.12 83 GLY A N 1
ATOM 692 C CA . GLY A 1 83 ? 20.319 -15.997 -11.307 1.00 53.12 83 GLY A CA 1
ATOM 693 C C . GLY A 1 83 ? 19.851 -14.567 -11.017 1.00 53.12 83 GLY A C 1
ATOM 694 O O . GLY A 1 83 ? 19.992 -14.127 -9.878 1.00 53.12 83 GLY A O 1
ATOM 695 N N . SER A 1 84 ? 19.269 -13.844 -11.985 1.00 55.91 84 SER A N 1
ATOM 696 C CA . SER A 1 84 ? 18.644 -12.542 -11.709 1.00 55.91 84 SER A CA 1
ATOM 697 C C . SER A 1 84 ? 17.519 -12.677 -10.677 1.00 55.91 84 SER A C 1
ATOM 699 O O . SER A 1 84 ? 16.697 -13.596 -10.739 1.00 55.91 84 SER A O 1
ATOM 701 N N . SER A 1 85 ? 17.484 -11.762 -9.708 1.00 63.00 85 SER A N 1
ATOM 702 C CA . SER A 1 85 ? 16.524 -11.814 -8.611 1.00 63.00 85 SER A CA 1
ATOM 703 C C . SER A 1 85 ? 15.144 -11.391 -9.100 1.00 63.00 85 SER A C 1
ATOM 705 O O . SER A 1 85 ? 14.999 -10.386 -9.791 1.00 63.00 85 SER A O 1
ATOM 707 N N . ALA A 1 86 ? 14.090 -12.089 -8.669 1.00 65.06 86 ALA A N 1
ATOM 708 C CA . ALA A 1 86 ? 12.714 -11.656 -8.930 1.00 65.06 86 ALA A CA 1
ATOM 709 C C . ALA A 1 86 ? 12.436 -10.224 -8.418 1.00 65.06 86 ALA A C 1
ATOM 711 O O . ALA A 1 86 ? 11.544 -9.552 -8.931 1.00 65.06 86 ALA A O 1
ATOM 712 N N . LYS A 1 87 ? 13.228 -9.734 -7.452 1.00 62.28 87 LYS A N 1
ATOM 713 C CA . LYS A 1 87 ? 13.153 -8.360 -6.929 1.00 62.28 87 LYS A CA 1
ATOM 714 C C . LYS A 1 87 ? 13.430 -7.284 -7.983 1.00 62.28 87 LYS A C 1
ATOM 716 O O . LYS A 1 87 ? 12.894 -6.188 -7.872 1.00 62.28 87 LYS A O 1
ATOM 721 N N . ASP A 1 88 ? 14.190 -7.603 -9.029 1.00 66.31 88 ASP A N 1
ATOM 722 C CA . ASP A 1 88 ? 14.512 -6.650 -10.101 1.00 66.31 88 ASP A CA 1
ATOM 723 C C . ASP A 1 88 ? 13.315 -6.435 -11.058 1.00 66.31 88 ASP A C 1
ATOM 725 O O . ASP A 1 88 ? 13.244 -5.458 -11.816 1.00 66.31 88 ASP A O 1
ATOM 729 N N . PHE A 1 89 ? 12.328 -7.336 -10.989 1.00 67.88 89 PHE A N 1
ATOM 730 C CA . PHE A 1 89 ? 11.188 -7.414 -11.905 1.00 67.88 89 PHE A CA 1
ATOM 731 C C . PHE A 1 89 ? 9.826 -7.302 -11.220 1.00 67.88 89 PHE A C 1
ATOM 733 O O . PHE A 1 89 ? 8.810 -7.269 -11.911 1.00 67.88 89 PHE A O 1
ATOM 740 N N . VAL A 1 90 ? 9.781 -7.222 -9.890 1.00 72.69 90 VAL A N 1
ATOM 741 C CA . VAL A 1 90 ? 8.538 -7.124 -9.120 1.00 72.69 90 VAL A CA 1
ATOM 742 C C . VAL A 1 90 ? 8.602 -5.920 -8.190 1.00 72.69 90 VAL A C 1
ATOM 744 O O . VAL A 1 90 ? 9.536 -5.780 -7.406 1.00 72.69 90 VAL A O 1
ATOM 747 N N . MET A 1 91 ? 7.585 -5.058 -8.255 1.00 80.88 91 MET A N 1
ATOM 748 C CA . MET A 1 91 ? 7.421 -3.976 -7.289 1.00 80.88 91 MET A CA 1
ATOM 749 C C . MET A 1 91 ? 7.091 -4.562 -5.915 1.00 80.88 91 MET A C 1
ATOM 751 O O . MET A 1 91 ? 6.088 -5.259 -5.753 1.00 80.88 91 MET A O 1
ATOM 755 N N . GLU A 1 92 ? 7.919 -4.257 -4.921 1.00 82.19 92 GLU A N 1
ATOM 756 C CA . GLU A 1 92 ? 7.722 -4.709 -3.546 1.00 82.19 92 GLU A CA 1
ATOM 757 C C . GLU A 1 92 ? 6.967 -3.646 -2.734 1.00 82.19 92 GLU A C 1
ATOM 759 O O . GLU A 1 92 ? 7.388 -2.491 -2.643 1.00 82.19 92 GLU A O 1
ATOM 764 N N . LEU A 1 93 ? 5.842 -4.048 -2.135 1.00 85.38 93 LEU A N 1
ATOM 765 C CA . LEU A 1 93 ? 5.094 -3.256 -1.161 1.00 85.38 93 LEU A CA 1
ATOM 766 C C . LEU A 1 93 ? 5.155 -3.948 0.195 1.00 85.38 93 LEU A C 1
ATOM 768 O O . LEU A 1 93 ? 4.861 -5.139 0.308 1.00 85.38 93 LEU A O 1
ATOM 772 N N . ASN A 1 94 ? 5.492 -3.176 1.219 1.00 88.50 94 ASN A N 1
ATOM 773 C CA . ASN A 1 94 ? 5.490 -3.621 2.605 1.00 88.50 94 ASN A CA 1
ATOM 774 C C . ASN A 1 94 ? 4.249 -3.077 3.321 1.00 88.50 94 ASN A C 1
ATOM 776 O O . ASN A 1 94 ? 3.602 -2.148 2.838 1.00 88.50 94 ASN A O 1
ATOM 780 N N . TYR A 1 95 ? 3.906 -3.646 4.475 1.00 90.31 95 TYR A N 1
ATOM 781 C CA . TYR A 1 95 ? 2.843 -3.111 5.320 1.00 90.31 95 TYR A CA 1
ATOM 782 C C . TYR A 1 95 ? 3.242 -3.127 6.793 1.00 90.31 95 TYR A C 1
ATOM 784 O O . TYR A 1 95 ? 4.008 -3.987 7.228 1.00 90.31 95 TYR A O 1
ATOM 792 N N . ALA A 1 96 ? 2.697 -2.182 7.550 1.00 89.12 96 ALA A N 1
ATOM 793 C CA . ALA A 1 96 ? 2.820 -2.102 8.997 1.00 89.12 96 ALA A CA 1
ATOM 794 C C . ALA A 1 96 ? 1.436 -1.897 9.622 1.00 89.12 96 ALA A C 1
ATOM 796 O O . ALA A 1 96 ? 0.531 -1.345 8.990 1.00 89.12 96 ALA A O 1
ATOM 797 N N . ARG A 1 97 ? 1.265 -2.355 10.866 1.00 91.50 97 ARG A N 1
ATOM 798 C CA . ARG A 1 97 ? 0.076 -2.021 11.650 1.00 91.50 97 ARG A CA 1
ATOM 799 C C . ARG A 1 97 ? 0.296 -0.658 12.296 1.00 91.50 97 ARG A C 1
ATOM 801 O O . ARG A 1 97 ? 1.277 -0.487 13.017 1.00 91.50 97 ARG A O 1
ATOM 808 N N . LYS A 1 98 ? -0.610 0.287 12.057 1.00 87.06 98 LYS A N 1
ATOM 809 C CA . LYS A 1 98 ? -0.646 1.546 12.799 1.00 87.06 98 LYS A CA 1
ATOM 810 C C . LYS A 1 98 ? -1.099 1.245 14.218 1.00 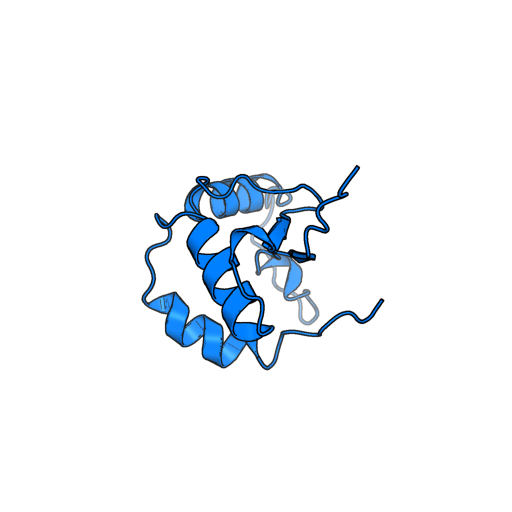87.06 98 LYS A C 1
ATOM 812 O O . LYS A 1 98 ? -2.107 0.573 14.420 1.00 87.06 98 LYS A O 1
ATOM 817 N N . VAL A 1 99 ? -0.326 1.706 15.189 1.00 79.38 99 VAL A N 1
ATOM 818 C CA . VAL A 1 99 ? -0.724 1.679 16.592 1.00 79.38 99 VAL A CA 1
ATOM 819 C C . VAL A 1 99 ? -1.131 3.101 16.921 1.00 79.38 99 VAL A C 1
ATOM 821 O O . VAL A 1 99 ? -0.293 4.000 16.875 1.00 79.38 99 VAL A O 1
ATOM 824 N N . ASP A 1 100 ? -2.414 3.314 17.195 1.00 65.06 100 ASP A N 1
ATOM 825 C CA . ASP A 1 100 ? -2.859 4.589 17.737 1.00 65.06 100 ASP A CA 1
ATOM 826 C C . ASP A 1 100 ? -2.208 4.743 19.113 1.00 65.06 100 ASP A C 1
ATOM 828 O O . ASP A 1 100 ? -2.477 3.973 20.039 1.00 65.06 100 ASP A O 1
ATOM 832 N N . PHE A 1 101 ? -1.307 5.713 19.252 1.00 56.00 101 PHE A N 1
ATOM 833 C CA . PHE A 1 101 ? -0.869 6.145 20.570 1.00 56.00 101 PHE A CA 1
ATOM 834 C C . PHE A 1 101 ? -2.042 6.904 21.192 1.00 56.00 101 PHE A C 1
ATOM 836 O O . PHE A 1 101 ? -2.241 8.088 20.925 1.00 56.00 101 PHE A O 1
ATOM 843 N N . ILE A 1 102 ? -2.861 6.197 21.971 1.00 52.69 102 ILE A N 1
ATOM 844 C CA . ILE A 1 102 ? -3.811 6.825 22.888 1.00 52.69 102 ILE A CA 1
ATOM 845 C C . ILE A 1 102 ? -2.956 7.560 23.931 1.00 52.69 102 ILE A C 1
ATOM 847 O O . ILE A 1 102 ? -2.277 6.911 24.726 1.00 52.69 102 ILE A O 1
ATOM 851 N N . ASN A 1 103 ? -2.939 8.893 23.859 1.00 35.78 103 ASN A N 1
ATOM 852 C CA . ASN A 1 103 ? -2.395 9.784 24.890 1.00 35.78 103 ASN A CA 1
ATOM 853 C C . ASN A 1 103 ? -3.482 10.106 25.915 1.00 35.78 103 ASN A C 1
ATOM 855 O O . ASN A 1 103 ? -4.622 10.381 25.471 1.00 35.78 103 ASN A O 1
#

Sequence (103 aa):
MEYLNLGNRLSKFAREWERRDINIPTLIISKYVARKVDLPSEAEVEIMFQGYPVIPTLQLRHLIDLWLQTRPTPSERIQTYMGSSAKDFVMELNYARKVDFIN